Protein AF-A0A914DFK6-F1 (afdb_monomer_lite)

Foldseek 3Di:
DCCVQAVVLLVPDQKQADPSLVVSLVVLVLLLPQQDQWDQDPDVVCPVPDDDRDIDGPLLSVLVSQLSVQLNVVSVPDPGMDGSVRSNVSSVVSCVVSPNSDDPPDPDDVQDDPDPVGGDPVVVVVVRVVSSVVRVVVVVVD

Sequence (142 aa):
MHYALLDEVIRSSNYIQGQNFTNLYNFVSLLSEHFPSLTFANSPSLRRAKRAVASTILKKSERARLVFSHLKQFLEQKPGFVSAQEWQNQFESVERVYAHPFPTNASWQQCQGSSPQFRGYTCGLWTTFHTLTVHAYMDTMK

pLDDT: mean 89.59, std 13.91, range [46.78, 98.62]

Organism: NCBI:txid290746

Radius of gyration: 17.23 Å; chains: 1; bounding box: 44×40×39 Å

Secondary structure 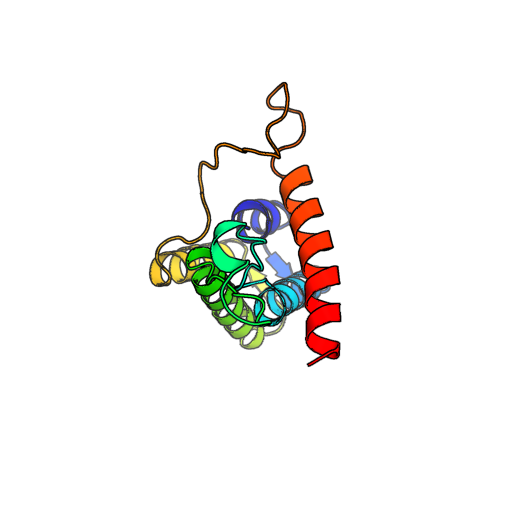(DSSP, 8-state):
-HIIIIIHHHHH-SEEEHHHHHHHHHHHHHHHHHS--EEE---GGGTTS-S---EEE-HHHHHHHHHHHHHHHHHHTSSSEEEHHHHHHHHHHHHHHTT--S-SS---STTB-SSTTSBTHHHHHHHHHHHHHHHHHHHHT-

Structure (mmCIF, N/CA/C/O backbone):
data_AF-A0A914DFK6-F1
#
_entry.id   AF-A0A914DFK6-F1
#
loop_
_atom_site.group_PDB
_atom_site.id
_atom_site.type_symbol
_atom_site.label_atom_id
_atom_site.label_alt_id
_atom_site.label_comp_id
_atom_site.label_asym_id
_atom_site.label_entity_id
_atom_site.label_seq_id
_atom_site.pdbx_PDB_ins_code
_atom_site.Cartn_x
_atom_site.Cartn_y
_atom_site.Cartn_z
_atom_site.occupancy
_atom_sit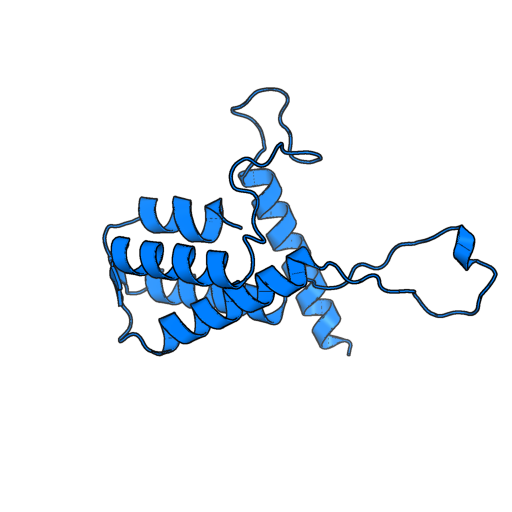e.B_iso_or_equiv
_atom_site.auth_seq_id
_atom_site.auth_comp_id
_atom_site.auth_asym_id
_atom_site.auth_atom_id
_atom_site.pdbx_PDB_model_num
ATOM 1 N N . MET A 1 1 ? 3.294 2.580 -4.573 1.00 92.44 1 MET A N 1
ATOM 2 C CA . MET A 1 1 ? 2.469 2.171 -3.418 1.00 92.44 1 MET A CA 1
ATOM 3 C C . MET A 1 1 ? 2.156 3.311 -2.468 1.00 92.44 1 MET A C 1
ATOM 5 O O . MET A 1 1 ? 1.044 3.289 -1.974 1.00 92.44 1 MET A O 1
ATOM 9 N N . HIS A 1 2 ? 3.034 4.310 -2.287 1.00 94.19 2 HIS A N 1
ATOM 10 C CA . HIS A 1 2 ? 2.737 5.523 -1.504 1.00 94.19 2 HIS A CA 1
ATOM 11 C C . HIS A 1 2 ? 1.355 6.125 -1.831 1.00 94.19 2 HIS A C 1
ATOM 13 O O . HIS A 1 2 ? 0.481 6.092 -0.979 1.00 94.19 2 HIS A O 1
ATOM 19 N N . TYR A 1 3 ? 1.098 6.470 -3.102 1.00 93.69 3 TYR A N 1
ATOM 20 C CA . TYR A 1 3 ? -0.223 6.936 -3.561 1.00 93.69 3 TYR A CA 1
ATOM 21 C C . TYR A 1 3 ? -1.399 6.039 -3.139 1.00 93.69 3 TYR A C 1
ATOM 23 O O . TYR A 1 3 ? -2.404 6.520 -2.639 1.00 93.69 3 TYR A O 1
ATOM 31 N N . ALA A 1 4 ? -1.285 4.720 -3.324 1.00 95.25 4 ALA A N 1
ATOM 32 C CA . ALA A 1 4 ? -2.390 3.797 -3.057 1.00 95.25 4 ALA A CA 1
ATOM 33 C C . ALA A 1 4 ? -2.641 3.555 -1.561 1.00 95.25 4 ALA A C 1
ATOM 35 O O . ALA A 1 4 ? -3.764 3.247 -1.185 1.00 95.25 4 ALA A O 1
ATOM 36 N N . LEU A 1 5 ? -1.596 3.625 -0.732 1.00 96.25 5 LEU A N 1
ATOM 37 C CA . LEU A 1 5 ? -1.673 3.311 0.695 1.00 96.25 5 LEU A CA 1
ATOM 38 C C . LEU A 1 5 ? -1.779 4.550 1.578 1.00 96.25 5 LEU A C 1
ATOM 40 O O . LEU A 1 5 ? -2.215 4.411 2.711 1.00 96.25 5 LEU A O 1
ATOM 44 N N . LEU A 1 6 ? -1.403 5.728 1.086 1.00 95.81 6 LEU A N 1
ATOM 45 C CA . LEU A 1 6 ? -1.521 6.984 1.813 1.00 95.81 6 LEU A CA 1
ATOM 46 C C . LEU A 1 6 ? -2.520 7.905 1.116 1.00 95.81 6 LEU A C 1
ATOM 48 O O . LEU A 1 6 ? -3.653 7.996 1.581 1.00 95.81 6 LEU A O 1
ATOM 52 N N . ASP A 1 7 ? -2.130 8.515 -0.007 1.00 94.81 7 ASP A N 1
ATOM 53 C CA . ASP A 1 7 ? -2.881 9.602 -0.655 1.00 94.81 7 ASP A CA 1
ATOM 54 C C . ASP A 1 7 ? -4.344 9.228 -0.936 1.00 94.81 7 ASP A C 1
ATOM 56 O O . ASP A 1 7 ? -5.261 9.956 -0.566 1.00 94.81 7 ASP A O 1
ATOM 60 N N . GLU A 1 8 ? -4.586 8.057 -1.525 1.00 95.50 8 GLU A N 1
ATOM 61 C CA . GLU A 1 8 ? -5.938 7.590 -1.848 1.00 95.50 8 GLU A CA 1
ATOM 62 C C . GLU A 1 8 ? -6.754 7.213 -0.607 1.00 95.50 8 GLU A C 1
ATOM 64 O O . GLU A 1 8 ? -7.965 7.439 -0.563 1.00 95.50 8 GLU A O 1
ATOM 69 N N . VAL A 1 9 ? -6.097 6.671 0.422 1.00 96.19 9 VAL A N 1
ATOM 70 C CA . VAL A 1 9 ? -6.763 6.250 1.659 1.00 96.19 9 VAL A CA 1
ATOM 71 C C . VAL A 1 9 ? -7.240 7.475 2.436 1.00 96.19 9 VAL A C 1
ATOM 73 O O . VAL A 1 9 ? -8.421 7.554 2.778 1.00 96.19 9 VAL A O 1
ATOM 76 N N . ILE A 1 10 ? -6.361 8.460 2.650 1.00 95.94 10 ILE A N 1
ATOM 77 C CA . ILE A 1 10 ? -6.689 9.678 3.407 1.00 95.94 10 ILE A CA 1
ATOM 78 C C . ILE A 1 10 ? -7.648 10.599 2.645 1.00 95.94 10 ILE A C 1
ATOM 80 O O . ILE A 1 10 ? -8.421 11.327 3.260 1.00 95.94 10 ILE A O 1
ATOM 84 N N . ARG A 1 11 ? -7.649 10.540 1.306 1.00 94.31 11 ARG A N 1
ATOM 85 C CA . ARG A 1 11 ? -8.572 11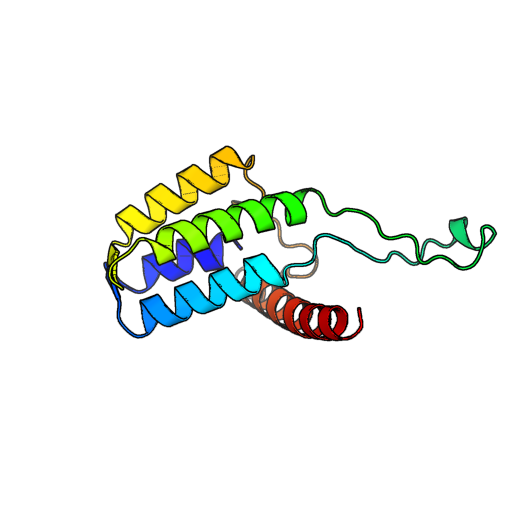.304 0.455 1.00 94.31 11 ARG A CA 1
ATOM 86 C C . ARG A 1 11 ? -10.012 10.789 0.523 1.00 94.31 11 ARG A C 1
ATOM 88 O O . ARG A 1 11 ? -10.934 11.537 0.211 1.00 94.31 11 ARG A O 1
ATOM 95 N N . SER A 1 12 ? -10.216 9.522 0.889 1.00 85.94 12 SER A N 1
ATOM 96 C CA . SER A 1 12 ? -11.532 8.874 0.820 1.00 85.94 12 SER A CA 1
ATOM 97 C C . SER A 1 12 ? -12.505 9.301 1.928 1.00 85.94 12 SER A C 1
ATOM 99 O O . SER A 1 12 ? -13.693 9.475 1.664 1.00 85.94 12 SER A O 1
ATOM 101 N N . SER A 1 13 ? -12.030 9.441 3.168 1.00 87.19 13 SER A N 1
ATOM 102 C CA . SER A 1 13 ? -12.844 9.727 4.356 1.00 87.19 13 SER A CA 1
ATOM 103 C C . SER A 1 13 ? -11.945 10.084 5.541 1.00 87.19 13 SER A C 1
ATOM 105 O O . SER A 1 13 ? -10.835 9.571 5.650 1.00 87.19 13 SER A O 1
ATOM 107 N N . ASN A 1 14 ? -12.461 10.871 6.491 1.00 93.38 14 ASN A N 1
ATOM 108 C CA . ASN A 1 14 ? -11.782 11.151 7.765 1.00 93.38 14 ASN A CA 1
ATOM 109 C C . ASN A 1 14 ? -11.664 9.910 8.670 1.00 93.38 14 ASN A C 1
ATOM 111 O O . ASN A 1 14 ? -10.802 9.862 9.546 1.00 93.38 14 ASN A O 1
ATOM 115 N N . TYR A 1 15 ? -12.524 8.909 8.460 1.00 96.44 15 TYR A N 1
ATOM 116 C CA . TYR A 1 15 ? -12.514 7.633 9.174 1.00 96.44 15 TYR A CA 1
ATOM 117 C C . TYR A 1 15 ? -12.607 6.467 8.190 1.00 96.44 15 TYR A C 1
ATOM 119 O O . TYR A 1 15 ? -13.494 6.420 7.334 1.00 96.44 15 TYR A O 1
ATOM 127 N N . ILE A 1 16 ? -11.707 5.505 8.348 1.00 96.81 16 ILE A N 1
ATOM 128 C CA . ILE A 1 16 ? -11.647 4.255 7.597 1.00 96.81 16 ILE A CA 1
ATOM 129 C C . ILE A 1 16 ? -12.336 3.196 8.459 1.00 96.81 16 ILE A C 1
ATOM 131 O O . ILE A 1 16 ? -11.794 2.778 9.479 1.00 96.81 16 ILE A O 1
ATOM 135 N N . GLN A 1 17 ? -13.550 2.799 8.084 1.00 96.81 17 GLN A N 1
ATOM 136 C CA . GLN A 1 17 ? -14.411 1.905 8.869 1.00 96.81 17 GLN A CA 1
ATOM 137 C C . GLN A 1 17 ? -15.297 1.040 7.964 1.00 96.81 17 GLN A C 1
ATOM 139 O O . GLN A 1 17 ? -15.414 1.307 6.763 1.00 96.81 17 GLN A O 1
ATOM 144 N N . GLY A 1 18 ? -15.926 0.007 8.532 1.00 96.19 18 GLY A N 1
ATOM 145 C CA . GLY A 1 18 ? -16.825 -0.889 7.798 1.00 96.19 18 GLY A CA 1
ATOM 146 C C . GLY A 1 18 ? -16.133 -1.525 6.589 1.00 96.19 18 GLY A C 1
ATOM 147 O O . GLY A 1 18 ? -14.990 -1.970 6.685 1.00 96.19 18 GLY A O 1
ATOM 148 N N . GLN A 1 19 ? -16.789 -1.510 5.425 1.00 96.25 19 GLN A N 1
ATOM 149 C CA . GLN A 1 19 ? -16.235 -2.118 4.212 1.00 96.25 19 GLN A CA 1
ATOM 150 C C . GLN A 1 19 ? -14.907 -1.482 3.770 1.00 96.25 19 GLN A C 1
ATOM 152 O O . GLN A 1 19 ? -14.038 -2.188 3.266 1.00 96.25 19 GLN A O 1
ATOM 157 N N . ASN A 1 20 ? -14.707 -0.178 3.992 1.00 96.50 20 ASN A N 1
ATOM 158 C CA . ASN A 1 20 ? -13.448 0.488 3.640 1.00 96.50 20 ASN A CA 1
ATOM 159 C C . ASN A 1 20 ? -12.285 -0.033 4.492 1.00 96.50 20 ASN A C 1
ATOM 161 O O . ASN A 1 20 ? -11.193 -0.243 3.970 1.00 96.50 20 ASN A O 1
ATOM 165 N N . PHE A 1 21 ? -12.533 -0.296 5.779 1.00 97.62 21 PHE A N 1
ATOM 166 C CA . PHE A 1 21 ? -11.544 -0.908 6.663 1.00 97.62 21 PHE A CA 1
ATOM 167 C C . PHE A 1 21 ? -11.217 -2.335 6.224 1.00 97.62 21 PHE A C 1
ATOM 169 O O . PHE A 1 21 ? -10.047 -2.668 6.050 1.00 97.62 21 PHE A O 1
ATOM 176 N N . THR A 1 22 ? -12.237 -3.156 5.964 1.00 98.00 22 THR A N 1
ATOM 177 C CA . THR A 1 22 ? -12.048 -4.532 5.482 1.00 98.00 22 THR A CA 1
ATOM 178 C C . THR A 1 22 ? -11.295 -4.569 4.150 1.00 98.00 22 THR A C 1
ATOM 180 O O . THR A 1 22 ? -10.373 -5.363 3.983 1.00 98.00 22 THR A O 1
ATOM 183 N N . ASN A 1 23 ? -11.633 -3.684 3.210 1.00 97.38 23 ASN A N 1
ATOM 184 C CA . ASN A 1 23 ? -10.965 -3.602 1.912 1.00 97.38 23 ASN A CA 1
ATOM 185 C C . ASN A 1 23 ? -9.500 -3.176 2.054 1.00 97.38 23 ASN A C 1
ATOM 187 O O . ASN A 1 23 ? -8.638 -3.766 1.406 1.00 97.38 23 ASN A O 1
ATOM 191 N N . LEU A 1 24 ? -9.211 -2.190 2.911 1.00 97.81 24 LEU A N 1
ATOM 192 C CA . LEU A 1 24 ? -7.840 -1.764 3.188 1.00 97.81 24 LEU A CA 1
ATOM 193 C C . LEU A 1 24 ? -7.031 -2.899 3.825 1.00 97.81 24 LEU A C 1
ATOM 195 O O . LEU A 1 24 ? -5.924 -3.178 3.370 1.00 97.81 24 LEU A O 1
ATOM 199 N N . TYR A 1 25 ? -7.598 -3.588 4.820 1.00 98.44 25 TYR A N 1
ATOM 200 C CA . TYR A 1 25 ? -6.970 -4.748 5.451 1.00 98.44 25 TYR A CA 1
ATOM 201 C C . TYR A 1 25 ? -6.641 -5.840 4.427 1.00 98.44 25 TYR A C 1
ATOM 203 O O . TYR A 1 25 ? -5.487 -6.254 4.318 1.00 98.44 25 TYR A O 1
ATOM 211 N N . ASN A 1 26 ? -7.620 -6.241 3.612 1.00 98.44 26 ASN A N 1
ATOM 212 C CA . ASN A 1 26 ? -7.435 -7.266 2.585 1.00 98.44 26 ASN A CA 1
ATOM 213 C C . ASN A 1 26 ? -6.380 -6.853 1.553 1.00 98.44 26 ASN A C 1
ATOM 215 O O . ASN A 1 26 ? -5.535 -7.661 1.168 1.00 98.44 26 ASN A O 1
ATOM 219 N N . PHE A 1 27 ? -6.396 -5.589 1.126 1.00 98.12 27 PHE A N 1
ATOM 220 C CA . PHE A 1 27 ? -5.428 -5.072 0.166 1.00 98.12 27 PHE A CA 1
ATOM 221 C C . PHE A 1 27 ? -4.000 -5.076 0.728 1.00 98.12 27 PHE A C 1
ATOM 223 O O . PHE A 1 27 ? -3.079 -5.549 0.062 1.00 98.12 27 PHE A O 1
ATOM 230 N N . VAL A 1 28 ? -3.806 -4.611 1.966 1.00 98.31 28 VAL A N 1
ATOM 231 C CA . VAL A 1 28 ? -2.499 -4.631 2.641 1.00 98.31 28 VAL A CA 1
ATOM 232 C C . VAL A 1 28 ? -2.035 -6.066 2.906 1.00 98.31 28 VAL A C 1
ATOM 234 O O . VAL A 1 28 ? -0.851 -6.359 2.722 1.00 98.31 28 VAL A O 1
ATOM 237 N N . SER A 1 29 ? -2.949 -6.979 3.254 1.00 98.19 29 SER A N 1
ATOM 238 C CA . SER A 1 29 ? -2.634 -8.402 3.429 1.00 98.19 29 SER A CA 1
ATOM 239 C C . SER A 1 29 ? -2.121 -9.021 2.131 1.00 98.19 29 SER A C 1
ATOM 241 O O . SER A 1 29 ? -1.014 -9.565 2.118 1.00 98.19 29 SER A O 1
ATOM 243 N N . LEU A 1 30 ? -2.849 -8.831 1.024 1.00 97.38 30 LEU A N 1
ATOM 244 C CA . LEU A 1 30 ? -2.465 -9.310 -0.307 1.00 97.38 30 LEU A CA 1
ATOM 245 C C . LEU A 1 30 ? -1.070 -8.808 -0.712 1.00 97.38 30 LEU A C 1
ATOM 247 O O . LEU A 1 30 ? -0.257 -9.565 -1.240 1.00 97.38 30 LEU A O 1
ATOM 251 N N . LEU A 1 31 ? -0.772 -7.535 -0.441 1.00 97.75 31 LEU A N 1
ATOM 252 C CA . LEU A 1 31 ? 0.540 -6.948 -0.707 1.00 97.75 31 LEU A CA 1
ATOM 253 C C . LEU A 1 31 ? 1.637 -7.563 0.175 1.00 97.75 31 LEU A C 1
ATOM 255 O O . LEU A 1 31 ? 2.726 -7.856 -0.312 1.00 97.75 31 LEU A O 1
ATOM 259 N N . SER A 1 32 ? 1.386 -7.771 1.468 1.00 97.31 32 SER A N 1
ATOM 260 C CA . SER A 1 32 ? 2.383 -8.364 2.372 1.00 97.31 32 SER A CA 1
ATOM 261 C C . SER A 1 32 ? 2.777 -9.790 1.954 1.00 97.31 32 SER A C 1
ATOM 263 O O . SER A 1 32 ? 3.956 -10.169 2.007 1.00 97.31 32 SER A O 1
ATOM 265 N N . GLU A 1 33 ? 1.797 -10.545 1.459 1.00 95.19 33 GLU A N 1
ATOM 266 C CA . GLU A 1 33 ? 1.928 -11.951 1.089 1.00 95.19 33 GLU A CA 1
ATOM 267 C C . GLU A 1 33 ? 2.541 -12.109 -0.304 1.00 95.19 33 GLU A C 1
ATOM 269 O O . GLU A 1 33 ? 3.548 -12.804 -0.439 1.00 95.19 33 GLU A O 1
ATOM 274 N N . HIS A 1 34 ? 2.016 -11.393 -1.305 1.00 95.38 34 HIS A N 1
ATOM 275 C CA . HIS A 1 34 ? 2.315 -11.662 -2.715 1.00 95.38 34 HIS A CA 1
ATOM 276 C C . HIS A 1 34 ? 3.089 -10.562 -3.452 1.00 95.38 34 HIS A C 1
ATOM 278 O O . HIS A 1 34 ? 3.318 -10.672 -4.659 1.00 95.38 34 HIS A O 1
ATOM 284 N N . PHE A 1 35 ? 3.498 -9.471 -2.798 1.00 95.75 35 PHE A N 1
ATOM 285 C CA . PHE A 1 35 ? 4.306 -8.470 -3.495 1.00 95.75 35 PHE A CA 1
ATOM 286 C C . PHE A 1 35 ? 5.701 -9.039 -3.819 1.00 95.75 35 PHE A C 1
ATOM 288 O O . PHE A 1 35 ? 6.400 -9.505 -2.915 1.00 95.75 35 PHE A O 1
ATOM 295 N N . PRO A 1 36 ? 6.157 -9.000 -5.083 1.00 93.56 36 PRO A N 1
ATOM 296 C CA . PRO A 1 36 ? 7.353 -9.727 -5.491 1.00 93.56 36 PRO A CA 1
ATOM 297 C C . PRO A 1 36 ? 8.629 -9.092 -4.932 1.00 93.56 36 PRO A C 1
ATOM 299 O O . PRO A 1 36 ? 8.950 -7.938 -5.220 1.00 93.56 36 PRO A O 1
ATOM 302 N N . SER A 1 37 ? 9.412 -9.878 -4.194 1.00 92.06 37 SER A N 1
ATOM 303 C CA . SER A 1 37 ? 10.763 -9.511 -3.741 1.00 92.06 37 SER A CA 1
ATOM 304 C C . SER A 1 37 ? 11.878 -10.013 -4.660 1.00 92.06 37 SER A C 1
ATOM 306 O O . SER A 1 37 ? 13.034 -9.636 -4.481 1.00 92.06 37 SER A O 1
ATOM 308 N N . LEU A 1 38 ? 11.549 -10.840 -5.652 1.00 88.50 38 LEU A N 1
ATOM 309 C CA . LEU A 1 38 ? 12.495 -11.446 -6.584 1.00 88.50 38 LEU A CA 1
ATOM 310 C C . LEU A 1 38 ? 12.102 -11.114 -8.025 1.00 88.50 38 LEU A C 1
ATOM 312 O O . LEU A 1 38 ? 10.920 -11.028 -8.350 1.00 88.50 38 LEU A O 1
ATOM 316 N N . THR A 1 39 ? 13.097 -10.969 -8.895 1.00 84.19 39 THR A N 1
ATOM 317 C CA . THR A 1 39 ? 12.912 -10.904 -10.349 1.00 84.19 39 THR A CA 1
ATOM 318 C C . THR A 1 39 ? 13.727 -11.989 -11.038 1.00 84.19 39 THR A C 1
ATOM 320 O O . THR A 1 39 ? 14.834 -12.314 -10.606 1.00 84.19 39 THR A O 1
ATOM 323 N N . PHE A 1 40 ? 13.192 -12.540 -12.122 1.00 74.50 40 PHE A N 1
ATOM 324 C CA . PHE A 1 40 ? 13.872 -13.525 -12.955 1.00 74.50 40 PHE A CA 1
ATOM 325 C C . PHE A 1 40 ? 14.367 -12.807 -14.210 1.00 74.50 40 PHE A C 1
ATOM 327 O O . PHE A 1 40 ? 13.606 -12.554 -15.142 1.00 74.50 40 PHE A O 1
ATOM 334 N N . ALA A 1 41 ? 15.638 -12.409 -14.218 1.00 60.78 41 ALA A N 1
ATOM 335 C CA . ALA A 1 41 ? 16.239 -11.801 -15.397 1.00 60.78 41 ALA A CA 1
ATOM 336 C C . ALA A 1 41 ? 16.749 -12.898 -16.343 1.00 60.78 41 ALA A C 1
ATOM 338 O O . ALA A 1 41 ? 17.546 -13.748 -15.946 1.00 60.78 41 ALA A O 1
ATOM 339 N N . ASN A 1 42 ? 16.363 -12.839 -17.620 1.00 53.59 42 ASN A N 1
ATOM 340 C CA . ASN A 1 42 ? 17.051 -13.574 -18.682 1.00 53.59 42 ASN A CA 1
ATOM 341 C C . ASN A 1 42 ? 18.403 -12.895 -18.959 1.00 53.59 42 ASN A C 1
ATOM 343 O O . ASN A 1 42 ? 18.537 -12.127 -19.907 1.00 53.59 42 ASN A O 1
ATOM 347 N N . SER A 1 43 ? 19.409 -13.143 -18.120 1.00 46.78 43 SER A N 1
ATOM 348 C CA . SER A 1 43 ? 20.773 -12.662 -18.367 1.00 46.78 43 SER A CA 1
ATOM 349 C C . SER A 1 43 ? 21.425 -13.473 -19.497 1.00 46.78 43 SER A C 1
ATOM 351 O O . SER A 1 43 ? 21.686 -14.666 -19.312 1.00 46.78 43 SER A O 1
ATOM 353 N N . PRO A 1 44 ? 21.758 -12.870 -20.656 1.00 51.66 44 PRO A N 1
ATOM 354 C CA . PRO A 1 44 ? 22.411 -13.588 -21.754 1.00 51.66 44 PRO A CA 1
ATOM 355 C C . PRO A 1 44 ? 23.819 -14.096 -21.386 1.00 51.66 44 PRO A C 1
ATOM 357 O O . PRO A 1 44 ? 24.281 -15.080 -21.963 1.00 51.66 44 PRO A O 1
ATOM 360 N N . SER A 1 45 ? 24.473 -13.496 -20.385 1.00 50.25 45 SER A N 1
ATOM 361 C CA . SER A 1 45 ? 25.797 -13.888 -19.876 1.00 50.25 45 SER A CA 1
ATOM 362 C C . SER A 1 45 ? 25.806 -15.175 -19.036 1.00 50.25 45 SER A C 1
ATOM 364 O O . SER A 1 45 ? 26.864 -15.774 -18.859 1.00 50.25 45 SER A O 1
ATOM 366 N N . LEU A 1 46 ? 24.647 -15.651 -18.561 1.00 49.66 46 LEU A N 1
ATOM 367 C CA . LEU A 1 46 ? 24.523 -16.895 -17.784 1.00 49.66 46 LEU A CA 1
ATOM 368 C C . LEU A 1 46 ? 24.243 -18.133 -18.651 1.00 49.66 46 LEU A C 1
ATOM 370 O O . LEU A 1 46 ? 24.188 -19.244 -18.130 1.00 49.66 46 LEU A O 1
ATOM 374 N N . ARG A 1 47 ? 24.161 -17.991 -19.984 1.00 48.78 47 ARG A N 1
ATOM 375 C CA . ARG A 1 47 ? 23.938 -19.113 -20.923 1.00 48.78 47 ARG A CA 1
ATOM 376 C C . ARG A 1 47 ? 24.973 -20.241 -20.825 1.00 48.78 47 ARG A C 1
ATOM 378 O O . ARG A 1 47 ? 24.723 -21.331 -21.329 1.00 48.78 47 ARG A O 1
ATOM 385 N N . ARG A 1 48 ? 26.123 -20.002 -20.184 1.00 49.28 48 ARG A N 1
ATOM 386 C CA . ARG A 1 48 ? 27.199 -20.991 -20.023 1.00 49.28 48 ARG A CA 1
ATOM 387 C C . ARG A 1 48 ? 27.211 -21.697 -18.659 1.00 49.28 48 ARG A C 1
ATOM 389 O O . ARG A 1 48 ? 27.936 -22.675 -18.506 1.00 49.28 48 ARG A O 1
ATOM 396 N N . ALA A 1 49 ? 26.399 -21.262 -17.693 1.00 49.62 49 ALA A N 1
ATOM 397 C CA . ALA A 1 49 ? 26.324 -21.861 -16.363 1.00 49.62 49 ALA A CA 1
ATOM 398 C C . ALA A 1 49 ? 24.926 -22.458 -16.128 1.00 49.62 49 ALA A C 1
ATOM 400 O O . ALA A 1 49 ? 23.975 -21.750 -15.834 1.00 49.62 49 ALA A O 1
ATOM 401 N N . LYS A 1 50 ? 24.826 -23.779 -16.318 1.00 47.09 50 LYS A N 1
ATOM 402 C CA . LYS A 1 50 ? 23.823 -24.714 -15.770 1.00 47.09 50 LYS A CA 1
ATOM 403 C C . LYS A 1 50 ? 22.471 -24.114 -15.327 1.00 47.09 50 LYS A C 1
ATOM 405 O O . LYS A 1 50 ? 22.384 -23.584 -14.233 1.00 47.09 50 LYS A O 1
ATOM 410 N N . ARG A 1 51 ? 21.420 -24.351 -16.128 1.00 48.06 51 ARG A N 1
ATOM 411 C CA . ARG A 1 51 ? 20.032 -24.777 -15.783 1.00 48.06 51 ARG A CA 1
ATOM 412 C C . ARG A 1 51 ? 19.336 -24.271 -14.494 1.00 48.06 51 ARG A C 1
ATOM 414 O O . ARG A 1 51 ? 18.355 -24.880 -14.087 1.00 48.06 51 ARG A O 1
ATOM 421 N N . ALA A 1 52 ? 19.784 -23.188 -13.874 1.00 51.94 52 ALA A N 1
ATOM 422 C CA . ALA A 1 52 ? 19.142 -22.550 -12.736 1.00 51.94 52 ALA A CA 1
ATOM 423 C C . ALA A 1 52 ? 18.745 -21.134 -13.152 1.00 51.94 52 ALA A C 1
ATOM 425 O O . ALA A 1 52 ? 19.580 -20.343 -13.591 1.00 51.94 52 ALA A O 1
ATOM 426 N N . VAL A 1 53 ? 17.454 -20.823 -13.054 1.00 56.47 53 VAL A N 1
ATOM 427 C CA . VAL A 1 53 ? 16.954 -19.465 -13.262 1.00 56.47 53 VAL A CA 1
ATOM 428 C C . VAL A 1 53 ? 17.514 -18.6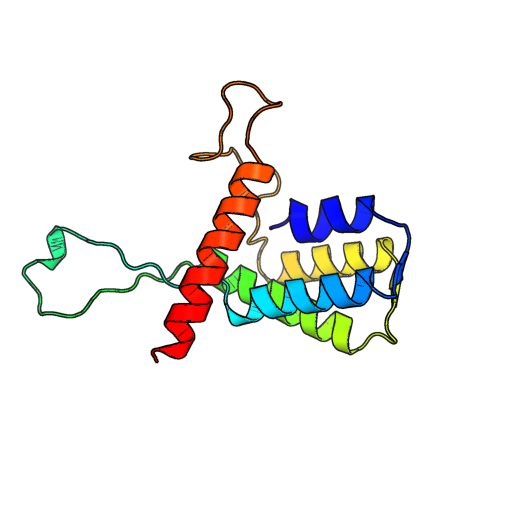10 -12.125 1.00 56.47 53 VAL A C 1
ATOM 430 O O . VAL A 1 53 ? 17.082 -18.739 -10.983 1.00 56.47 53 VAL A O 1
ATOM 433 N N . ALA A 1 54 ? 18.517 -17.780 -12.408 1.00 63.28 54 ALA A N 1
ATOM 434 C CA . ALA A 1 54 ? 19.074 -16.882 -11.405 1.00 63.28 54 ALA A CA 1
ATOM 435 C C . ALA A 1 54 ? 18.023 -15.819 -11.044 1.00 63.28 54 ALA A C 1
ATOM 437 O O . ALA A 1 54 ? 17.651 -14.992 -11.878 1.00 63.28 54 ALA A O 1
ATOM 438 N N . SER A 1 55 ? 17.523 -15.859 -9.809 1.00 74.81 55 SER A N 1
ATOM 439 C CA . SER A 1 55 ? 16.635 -14.831 -9.268 1.00 74.81 55 SER A CA 1
ATOM 440 C C . SER A 1 55 ? 17.451 -13.707 -8.636 1.00 74.81 55 SER A C 1
ATOM 442 O O . SER A 1 55 ? 18.327 -13.965 -7.810 1.00 74.81 55 SER A O 1
ATOM 444 N N . THR A 1 56 ? 17.131 -12.461 -8.967 1.00 85.81 56 THR A N 1
ATOM 445 C CA . THR A 1 56 ? 17.742 -11.273 -8.363 1.00 85.81 56 THR A CA 1
ATOM 446 C C . THR A 1 56 ? 16.810 -10.681 -7.315 1.00 85.81 56 THR A C 1
ATOM 448 O O . THR A 1 56 ? 15.615 -10.518 -7.560 1.00 85.81 56 THR A O 1
ATOM 451 N N . ILE A 1 57 ? 17.365 -10.316 -6.159 1.00 88.19 57 ILE A N 1
ATOM 452 C CA . ILE A 1 57 ? 16.619 -9.702 -5.061 1.00 88.19 57 ILE A CA 1
ATOM 453 C C . ILE A 1 57 ? 16.325 -8.226 -5.354 1.00 88.19 57 ILE A C 1
ATOM 455 O O . ILE A 1 57 ? 17.224 -7.420 -5.610 1.00 88.19 57 ILE A O 1
ATOM 459 N N . LEU A 1 58 ? 15.053 -7.853 -5.251 1.00 91.88 58 LEU A N 1
ATOM 460 C CA . LEU A 1 58 ? 14.562 -6.486 -5.357 1.00 91.88 58 LEU A CA 1
ATOM 461 C C . LEU A 1 58 ? 14.537 -5.840 -3.964 1.00 91.88 58 LEU A C 1
ATOM 463 O O . LEU A 1 58 ? 13.503 -5.804 -3.302 1.00 91.88 58 LEU A O 1
ATOM 467 N N . LYS A 1 59 ? 15.671 -5.275 -3.526 1.00 93.12 59 LYS A N 1
ATOM 468 C CA . LYS A 1 59 ? 15.844 -4.710 -2.166 1.00 93.12 59 LYS A CA 1
ATOM 469 C C . LYS A 1 59 ? 14.740 -3.730 -1.735 1.00 93.12 59 LYS A C 1
ATOM 471 O O . LYS A 1 59 ? 14.334 -3.718 -0.577 1.00 93.12 59 LYS A O 1
ATOM 476 N N . LYS A 1 60 ? 14.251 -2.882 -2.652 1.00 93.62 60 LYS A N 1
ATOM 477 C CA . LYS A 1 60 ? 13.141 -1.952 -2.358 1.00 93.62 60 LYS A CA 1
ATOM 478 C C . LYS A 1 60 ? 11.822 -2.691 -2.144 1.00 93.62 60 LYS A C 1
ATOM 480 O O . LYS A 1 60 ? 11.071 -2.321 -1.249 1.00 93.62 60 LYS A O 1
ATOM 485 N N . SER A 1 61 ? 11.563 -3.739 -2.923 1.00 95.12 61 SER A N 1
ATOM 486 C CA . SER A 1 61 ? 10.378 -4.577 -2.758 1.00 95.12 61 SER A CA 1
ATOM 487 C C . SER A 1 61 ? 10.420 -5.389 -1.465 1.00 95.12 61 SER A C 1
ATOM 489 O O . SER A 1 61 ? 9.394 -5.526 -0.813 1.00 95.12 61 SER A O 1
ATOM 491 N N . GLU A 1 62 ? 11.590 -5.875 -1.040 1.00 95.50 62 GLU A N 1
ATOM 492 C CA . GLU A 1 62 ? 11.730 -6.522 0.274 1.00 95.50 62 GLU A CA 1
ATOM 493 C C . GLU A 1 62 ? 11.350 -5.576 1.413 1.00 95.50 62 GLU A C 1
ATOM 495 O O . GLU A 1 62 ? 10.521 -5.911 2.253 1.00 95.50 62 GLU A O 1
ATOM 500 N N . ARG A 1 63 ? 11.889 -4.353 1.400 1.00 97.38 63 ARG A N 1
ATOM 501 C CA . ARG A 1 63 ? 11.528 -3.321 2.382 1.00 97.38 63 ARG A CA 1
ATOM 502 C C . ARG A 1 63 ? 10.048 -2.948 2.308 1.00 97.38 63 ARG A C 1
ATOM 504 O O . ARG A 1 63 ? 9.415 -2.767 3.341 1.00 97.38 63 ARG A O 1
ATOM 511 N N . ALA A 1 64 ? 9.480 -2.877 1.105 1.00 97.50 64 ALA A N 1
ATOM 512 C CA . ALA A 1 64 ? 8.054 -2.639 0.911 1.00 97.50 64 ALA A CA 1
ATOM 513 C C . ALA A 1 64 ? 7.185 -3.715 1.578 1.00 97.50 64 ALA A C 1
ATOM 515 O O . ALA A 1 64 ? 6.215 -3.371 2.246 1.00 97.50 64 ALA A O 1
ATOM 516 N N . ARG A 1 65 ? 7.553 -5.000 1.466 1.00 97.44 65 ARG A N 1
ATOM 517 C CA . ARG A 1 65 ? 6.839 -6.089 2.155 1.00 97.44 65 ARG A CA 1
ATOM 518 C C . ARG A 1 65 ? 6.851 -5.928 3.670 1.00 97.44 65 ARG A C 1
ATOM 520 O O . ARG A 1 65 ? 5.834 -6.191 4.302 1.00 97.44 65 ARG A O 1
ATOM 527 N N . LEU A 1 66 ? 7.961 -5.456 4.240 1.00 98.12 66 LEU A N 1
ATOM 528 C CA . LEU A 1 66 ? 8.042 -5.165 5.674 1.00 98.12 66 LEU A CA 1
ATOM 529 C C . LEU A 1 66 ? 7.092 -4.027 6.072 1.00 98.12 66 LEU A C 1
ATOM 531 O O . LEU A 1 66 ? 6.382 -4.151 7.069 1.00 98.12 66 LEU A O 1
ATOM 535 N N . VAL A 1 67 ? 6.997 -2.972 5.250 1.00 98.44 67 VAL A N 1
ATOM 536 C CA . VAL A 1 67 ? 5.995 -1.910 5.444 1.00 98.44 67 VAL A CA 1
ATOM 537 C C . VAL A 1 67 ? 4.582 -2.495 5.429 1.00 98.44 67 VAL A C 1
ATOM 539 O O . VAL A 1 67 ? 3.818 -2.259 6.361 1.00 98.44 67 VAL A O 1
ATOM 542 N N . PHE A 1 68 ? 4.237 -3.300 4.420 1.00 98.56 68 PHE A N 1
ATOM 543 C CA . PHE A 1 68 ? 2.908 -3.916 4.325 1.00 98.56 68 PHE A CA 1
ATOM 544 C C . PHE A 1 68 ? 2.605 -4.817 5.527 1.00 98.56 68 PHE A C 1
ATOM 546 O O . PHE A 1 68 ? 1.513 -4.743 6.079 1.00 98.56 68 PHE A O 1
ATOM 553 N N . SER A 1 69 ? 3.575 -5.615 5.980 1.00 98.50 69 SER A N 1
ATOM 554 C CA . SER A 1 69 ? 3.419 -6.494 7.143 1.00 98.50 69 SER A CA 1
ATOM 555 C C . SER A 1 69 ? 3.131 -5.712 8.427 1.00 98.50 69 SER A C 1
ATOM 557 O O . SER A 1 69 ? 2.234 -6.085 9.177 1.00 98.50 69 SER A O 1
ATOM 559 N N . HIS A 1 70 ? 3.851 -4.617 8.682 1.00 98.50 70 HIS A N 1
ATOM 560 C CA . HIS A 1 70 ? 3.602 -3.775 9.856 1.00 98.50 70 HIS A CA 1
ATOM 561 C C . HIS A 1 70 ? 2.261 -3.035 9.774 1.00 98.50 70 HIS A C 1
ATOM 563 O O . HIS A 1 70 ? 1.576 -2.887 10.785 1.00 98.50 70 HIS A O 1
ATOM 569 N N . LEU A 1 71 ? 1.852 -2.592 8.582 1.00 98.62 71 LEU A N 1
ATOM 570 C CA . LEU A 1 71 ? 0.539 -1.973 8.387 1.00 98.62 71 LEU A CA 1
ATOM 571 C C . LEU A 1 71 ? -0.604 -2.980 8.573 1.00 98.62 71 LEU A C 1
ATOM 573 O O . LEU A 1 71 ? -1.612 -2.636 9.186 1.00 98.62 71 LEU A O 1
ATOM 577 N N . LYS A 1 72 ? -0.434 -4.225 8.108 1.00 98.50 72 LYS A N 1
ATOM 578 C CA . LYS A 1 72 ? -1.372 -5.328 8.360 1.00 98.50 72 LYS A CA 1
ATOM 579 C C . LYS A 1 72 ? -1.546 -5.546 9.863 1.00 98.50 72 LYS A C 1
ATOM 581 O O . LYS A 1 72 ? -2.664 -5.457 10.353 1.00 98.50 72 LYS A O 1
ATOM 586 N N . GLN A 1 73 ? -0.445 -5.740 10.591 1.00 98.44 73 GLN A N 1
ATOM 587 C CA . GLN A 1 73 ? -0.458 -5.949 12.046 1.00 98.44 73 GLN A CA 1
ATOM 588 C C . GLN A 1 73 ? -1.112 -4.790 12.800 1.00 98.44 73 GLN A C 1
ATOM 590 O O . GLN A 1 73 ? -1.866 -5.006 13.746 1.00 98.44 73 GLN A O 1
ATOM 595 N N . PHE A 1 74 ? -0.854 -3.553 12.371 1.00 98.44 74 PHE A N 1
ATOM 596 C CA . PHE A 1 74 ? -1.512 -2.385 12.941 1.00 98.44 74 PHE A CA 1
ATOM 597 C C . PHE A 1 74 ? -3.036 -2.455 12.779 1.00 98.44 74 PHE A C 1
ATOM 599 O O . PHE A 1 74 ? -3.750 -2.209 13.746 1.00 98.44 74 PHE A O 1
ATOM 606 N N . LEU A 1 75 ? -3.539 -2.820 11.594 1.00 98.25 75 LEU A N 1
ATOM 607 C CA . LEU A 1 75 ? -4.977 -2.968 11.353 1.00 98.25 75 LEU A CA 1
ATOM 608 C C . LEU A 1 75 ? -5.583 -4.137 12.147 1.00 98.25 75 LEU A C 1
ATOM 610 O O . LEU A 1 75 ? -6.693 -4.001 12.648 1.00 98.25 75 LEU A O 1
ATOM 614 N N . GLU A 1 76 ? -4.863 -5.244 12.339 1.00 97.75 76 GLU A N 1
ATOM 615 C CA . GLU A 1 76 ? -5.333 -6.393 13.144 1.00 97.75 76 GLU A CA 1
ATOM 616 C C . GLU A 1 76 ? -5.583 -6.031 14.611 1.00 97.75 76 GLU A C 1
ATOM 618 O O . GLU A 1 76 ? -6.445 -6.617 15.261 1.00 97.75 76 GLU A O 1
ATOM 623 N N . GLN A 1 77 ? -4.859 -5.040 15.131 1.00 97.62 77 GLN A N 1
ATOM 624 C CA . GLN A 1 77 ? -5.022 -4.546 16.498 1.00 97.62 77 GLN A CA 1
ATOM 625 C C . GLN A 1 77 ? -6.183 -3.550 16.646 1.00 97.62 77 GLN A C 1
ATOM 627 O O . GLN A 1 77 ? -6.487 -3.128 17.764 1.00 97.62 77 GLN A O 1
ATOM 632 N N . LYS A 1 78 ? -6.823 -3.131 15.546 1.00 97.69 78 LYS A N 1
ATOM 633 C CA . LYS A 1 78 ? -7.916 -2.154 15.575 1.00 97.69 78 LYS A CA 1
ATOM 634 C C . LYS A 1 78 ? -9.284 -2.828 15.669 1.00 97.69 78 LYS A C 1
ATOM 636 O O . LYS A 1 78 ? -9.506 -3.867 15.057 1.00 97.69 78 LYS A O 1
ATOM 641 N N . PRO A 1 79 ? -10.260 -2.191 16.339 1.00 94.38 79 PRO A N 1
ATOM 642 C CA . PRO A 1 79 ? -11.620 -2.716 16.485 1.00 94.38 79 PRO A CA 1
ATOM 643 C C . PRO A 1 79 ? -12.474 -2.587 15.202 1.00 94.38 79 PRO A C 1
ATOM 645 O O . PRO A 1 79 ? -13.694 -2.489 15.284 1.00 94.38 79 PRO A O 1
ATOM 648 N N . GLY A 1 80 ? -11.861 -2.538 14.013 1.00 95.88 80 GLY A N 1
ATOM 649 C CA . GLY A 1 80 ? -12.566 -2.370 12.734 1.00 95.88 80 GLY A CA 1
ATOM 650 C C . GLY A 1 80 ? -12.726 -0.924 12.247 1.00 95.88 80 GLY A C 1
ATOM 651 O O . GLY A 1 80 ? -13.449 -0.684 11.277 1.00 95.88 80 GLY A O 1
ATOM 652 N N . PHE A 1 81 ? -12.069 0.043 12.894 1.00 96.69 81 PHE A N 1
ATOM 653 C CA . PHE A 1 81 ? -11.989 1.421 12.410 1.00 96.69 81 PHE A CA 1
ATOM 654 C C . PHE A 1 81 ? -10.649 2.085 12.754 1.00 96.69 81 PHE A C 1
ATOM 656 O O . PHE A 1 81 ? -9.987 1.715 13.724 1.00 96.69 81 PHE A O 1
ATOM 663 N N . VAL A 1 82 ? -10.262 3.087 11.962 1.00 97.69 82 VAL A N 1
ATOM 664 C CA . VAL A 1 82 ? -9.090 3.947 12.193 1.00 97.69 82 VAL A CA 1
ATOM 665 C C . VAL A 1 82 ? -9.328 5.333 11.585 1.00 97.69 82 VAL A C 1
ATOM 667 O O . VAL A 1 82 ? -9.975 5.453 10.545 1.00 97.69 82 VAL A O 1
ATOM 670 N N . SER A 1 83 ? -8.847 6.401 12.228 1.00 97.81 83 SER A N 1
ATOM 671 C CA . SER A 1 83 ? -8.931 7.749 11.638 1.00 97.81 83 SER A CA 1
ATOM 672 C C . SER A 1 83 ? -7.894 7.937 10.525 1.00 97.81 83 SER A C 1
ATOM 674 O O . SER A 1 83 ? -6.821 7.335 10.563 1.00 97.81 83 SER A O 1
ATOM 676 N N . ALA A 1 84 ? -8.177 8.801 9.549 1.00 97.31 84 ALA A N 1
ATOM 677 C CA . ALA A 1 84 ? -7.244 9.104 8.463 1.00 97.31 84 ALA A CA 1
ATOM 678 C C . ALA A 1 84 ? -5.907 9.653 8.988 1.00 97.31 84 ALA A C 1
ATOM 680 O O . ALA A 1 84 ? -4.851 9.250 8.507 1.00 97.31 84 ALA A O 1
ATOM 681 N N . GLN A 1 85 ? -5.946 10.500 10.023 1.00 97.75 85 GLN A N 1
ATOM 682 C CA . GLN A 1 85 ? -4.741 11.040 10.659 1.00 97.75 85 GLN A CA 1
ATOM 683 C C . GLN A 1 85 ? -3.917 9.950 11.349 1.00 97.75 85 GLN A C 1
ATOM 685 O O . GLN A 1 85 ? -2.693 9.926 11.243 1.00 97.75 85 GLN A O 1
ATOM 690 N N . GLU A 1 86 ? -4.576 9.040 12.066 1.00 98.06 86 GLU A N 1
ATOM 691 C CA . GLU A 1 86 ? -3.892 7.935 12.733 1.00 98.06 86 GLU A CA 1
ATOM 692 C C . GLU A 1 86 ? -3.254 6.982 11.716 1.00 98.06 86 GLU A C 1
ATOM 694 O O . GLU A 1 86 ? -2.100 6.585 11.882 1.00 98.06 86 GLU A O 1
ATOM 699 N N . TRP A 1 87 ? -3.969 6.678 10.630 1.00 98.06 87 TRP A N 1
ATOM 700 C CA . TRP A 1 87 ? -3.439 5.902 9.513 1.00 98.06 87 TRP A CA 1
ATOM 701 C C . TRP A 1 87 ? -2.228 6.581 8.861 1.00 98.06 87 TRP A C 1
ATOM 703 O O . TRP A 1 87 ? -1.200 5.932 8.675 1.00 98.06 87 TRP A O 1
ATOM 713 N N . GLN A 1 88 ? -2.314 7.883 8.571 1.00 98.12 88 GLN A N 1
ATOM 714 C CA . GLN A 1 88 ? -1.206 8.666 8.018 1.00 98.12 88 GLN A CA 1
ATOM 715 C C . GLN A 1 88 ? 0.030 8.608 8.919 1.00 98.12 88 GLN A C 1
ATOM 717 O O . GLN A 1 88 ? 1.113 8.247 8.457 1.00 98.12 88 GLN A O 1
ATOM 722 N N . ASN A 1 89 ? -0.136 8.902 10.211 1.00 98.31 89 ASN A N 1
ATOM 723 C CA . ASN A 1 89 ? 0.964 8.899 11.174 1.00 98.31 89 ASN A CA 1
ATOM 724 C C . ASN A 1 89 ? 1.637 7.521 11.244 1.00 98.31 89 ASN A C 1
ATOM 726 O O . ASN A 1 89 ? 2.867 7.422 11.269 1.00 98.31 89 ASN A O 1
ATOM 730 N N . GLN A 1 90 ? 0.834 6.453 11.251 1.00 98.38 90 GLN A N 1
ATOM 731 C CA . GLN A 1 90 ? 1.348 5.090 11.255 1.00 98.38 90 GLN A CA 1
ATOM 732 C C . GLN A 1 90 ? 2.087 4.761 9.953 1.00 98.38 90 GLN A C 1
ATOM 734 O O . GLN A 1 90 ? 3.189 4.214 10.004 1.00 98.38 90 GLN A O 1
ATOM 739 N N . PHE A 1 91 ? 1.522 5.114 8.796 1.00 98.38 91 PHE A N 1
ATOM 740 C CA . PHE A 1 91 ? 2.142 4.891 7.492 1.00 98.38 91 PHE A CA 1
ATOM 741 C C . PHE A 1 91 ? 3.504 5.578 7.389 1.00 98.38 91 PHE A C 1
ATOM 743 O O . PHE A 1 91 ? 4.501 4.916 7.104 1.00 98.38 91 PHE A O 1
ATOM 750 N N . GLU A 1 92 ? 3.572 6.875 7.686 1.00 97.75 92 GLU A N 1
ATOM 751 C CA . GLU A 1 92 ? 4.812 7.653 7.631 1.00 97.75 92 GLU A CA 1
ATOM 752 C C . GLU A 1 92 ? 5.862 7.127 8.620 1.00 97.75 92 GLU A C 1
ATOM 754 O O . GLU A 1 92 ? 7.055 7.079 8.310 1.00 97.75 92 GLU A O 1
ATOM 759 N N . SER A 1 93 ? 5.428 6.692 9.810 1.00 98.31 93 SER A N 1
ATOM 760 C CA . SER A 1 93 ? 6.305 6.081 10.810 1.00 98.31 93 SER A CA 1
ATOM 761 C C . SER A 1 93 ? 6.923 4.774 10.314 1.00 98.31 93 SER A C 1
ATOM 763 O O . SER A 1 93 ? 8.146 4.614 10.331 1.00 98.31 93 SER A O 1
ATOM 765 N N . VAL A 1 94 ? 6.096 3.859 9.809 1.00 98.25 94 VAL A N 1
ATOM 766 C CA . VAL A 1 94 ? 6.541 2.555 9.305 1.00 98.25 94 VAL A CA 1
ATOM 767 C C . VAL A 1 94 ? 7.409 2.714 8.056 1.00 98.25 94 VAL A C 1
ATOM 769 O O . VAL A 1 94 ? 8.452 2.070 7.934 1.00 98.25 94 VAL A O 1
ATOM 772 N N . GLU A 1 95 ? 7.025 3.594 7.133 1.00 97.31 95 GLU A N 1
ATOM 773 C CA . GLU A 1 95 ? 7.791 3.854 5.916 1.00 97.31 95 GLU A CA 1
ATOM 774 C C . GLU A 1 95 ? 9.200 4.388 6.242 1.00 97.31 95 GLU A C 1
ATOM 776 O O . GLU A 1 95 ? 10.186 3.955 5.633 1.00 97.31 95 GLU A O 1
ATOM 781 N N . ARG A 1 96 ? 9.314 5.253 7.260 1.00 97.12 96 ARG A N 1
ATOM 782 C CA . ARG A 1 96 ? 10.596 5.757 7.773 1.00 97.12 96 ARG A CA 1
ATOM 783 C C . ARG A 1 96 ? 11.472 4.643 8.343 1.00 97.12 96 ARG A C 1
ATOM 785 O O . ARG A 1 96 ? 12.656 4.583 8.014 1.00 97.12 96 ARG A O 1
ATOM 792 N N . VAL A 1 97 ? 10.902 3.737 9.146 1.00 98.00 97 VAL A N 1
ATOM 793 C CA . VAL A 1 97 ? 11.626 2.584 9.725 1.00 98.00 97 VAL A CA 1
ATOM 794 C C . VAL A 1 97 ? 12.255 1.717 8.632 1.00 98.00 97 VAL A C 1
ATOM 796 O O . VAL A 1 97 ? 13.387 1.258 8.776 1.00 98.00 97 VAL A O 1
ATOM 799 N N . TYR A 1 98 ? 11.566 1.547 7.504 1.00 97.56 98 TYR A N 1
ATOM 800 C CA . TYR A 1 98 ? 12.048 0.745 6.378 1.00 97.56 98 TYR A CA 1
ATOM 801 C C . TYR A 1 98 ? 12.734 1.562 5.274 1.00 97.56 98 TYR A C 1
ATOM 803 O O . TYR A 1 98 ? 12.849 1.102 4.134 1.00 97.56 98 TYR A O 1
ATOM 811 N N . ALA A 1 99 ? 13.266 2.737 5.627 1.00 96.25 99 ALA A N 1
ATOM 812 C CA . ALA A 1 99 ? 14.097 3.585 4.776 1.00 96.25 99 ALA A CA 1
ATOM 813 C C . ALA A 1 99 ? 13.421 4.006 3.459 1.00 96.25 99 ALA A C 1
ATOM 815 O O . ALA A 1 99 ? 14.041 3.931 2.394 1.00 96.25 99 ALA A O 1
ATOM 816 N N . HIS A 1 100 ? 12.156 4.427 3.541 1.00 95.56 100 HIS A N 1
ATOM 817 C CA . HIS A 1 100 ? 11.380 5.004 2.440 1.00 95.56 100 HIS A CA 1
ATOM 818 C C . HIS A 1 100 ? 11.457 4.193 1.136 1.00 95.56 100 HIS A C 1
ATOM 820 O O . HIS A 1 100 ? 12.014 4.646 0.130 1.00 95.56 100 HIS A O 1
ATOM 826 N N . PRO A 1 101 ? 10.916 2.958 1.123 1.00 95.44 101 PRO A N 1
ATOM 827 C CA . PRO A 1 101 ? 10.988 2.098 -0.053 1.00 95.44 101 PRO A CA 1
ATOM 828 C C . PRO A 1 101 ? 10.141 2.615 -1.221 1.00 95.44 101 PRO A C 1
ATOM 830 O O . PRO A 1 101 ? 10.397 2.236 -2.370 1.00 95.44 101 PRO A O 1
ATOM 833 N N . PHE A 1 102 ? 9.150 3.470 -0.954 1.00 94.25 102 PHE A N 1
ATOM 834 C CA . PHE A 1 102 ? 8.296 4.049 -1.978 1.00 94.25 102 PHE A CA 1
ATOM 835 C C . PHE A 1 102 ? 8.808 5.427 -2.410 1.00 94.25 102 PHE A C 1
ATOM 837 O O . PHE A 1 102 ? 9.127 6.264 -1.572 1.00 94.25 102 PHE A O 1
ATOM 844 N N . PRO A 1 103 ? 8.889 5.690 -3.722 1.00 87.06 103 PRO A N 1
ATOM 845 C CA . PRO A 1 103 ? 9.229 7.018 -4.209 1.00 87.06 103 PRO A CA 1
ATOM 846 C C . PRO A 1 103 ? 8.058 7.986 -3.983 1.00 87.06 103 PRO A C 1
ATOM 848 O O . PRO A 1 103 ? 6.945 7.709 -4.430 1.00 87.06 103 PRO A O 1
ATOM 851 N N . THR A 1 104 ? 8.326 9.122 -3.338 1.00 77.56 104 THR A N 1
ATOM 852 C CA . THR A 1 104 ? 7.365 10.223 -3.128 1.00 77.56 104 THR A CA 1
ATOM 853 C C . THR A 1 104 ? 7.230 11.101 -4.376 1.00 77.56 104 THR A C 1
ATOM 855 O O . THR A 1 104 ? 6.127 11.394 -4.817 1.00 77.56 104 THR A O 1
ATOM 858 N N . ASN A 1 105 ? 8.354 11.406 -5.034 1.00 74.62 105 ASN A N 1
ATOM 859 C CA . ASN A 1 105 ? 8.418 12.146 -6.300 1.00 74.62 105 ASN A CA 1
ATOM 860 C C . ASN A 1 105 ? 8.878 11.230 -7.439 1.00 74.62 105 ASN A C 1
ATOM 862 O O . ASN A 1 105 ? 9.943 11.421 -8.029 1.00 74.62 105 ASN A O 1
ATOM 866 N N . ALA A 1 106 ? 8.123 10.162 -7.697 1.00 67.94 106 ALA A N 1
ATOM 867 C CA . ALA A 1 106 ? 8.487 9.206 -8.734 1.00 67.94 106 ALA A CA 1
ATOM 868 C C . ALA A 1 106 ? 8.424 9.868 -10.118 1.00 67.94 106 ALA A C 1
ATOM 870 O O . ALA A 1 106 ? 7.338 10.175 -10.611 1.00 67.94 106 ALA A O 1
ATOM 871 N N . SER A 1 107 ? 9.570 10.021 -10.785 1.00 80.94 107 SER A N 1
ATOM 872 C CA . SER A 1 107 ? 9.564 10.171 -12.236 1.00 80.94 107 SER A CA 1
ATOM 873 C C . SER A 1 107 ? 9.099 8.842 -12.822 1.00 80.94 107 SER A C 1
ATOM 875 O O . SER A 1 107 ? 9.821 7.838 -12.821 1.00 80.94 107 SER A O 1
ATOM 877 N N . TRP A 1 108 ? 7.840 8.808 -13.258 1.00 88.75 108 TRP A N 1
ATOM 878 C CA . TRP A 1 108 ? 7.307 7.654 -13.965 1.00 88.75 108 TRP A CA 1
ATOM 879 C C . TRP A 1 108 ? 8.240 7.323 -15.130 1.00 88.75 108 TRP A C 1
ATOM 881 O O . TRP A 1 108 ? 8.681 8.220 -15.836 1.00 88.75 108 TRP A O 1
ATOM 891 N N . GLN A 1 109 ? 8.579 6.045 -15.282 1.00 88.69 109 GLN A N 1
ATOM 892 C CA . GLN A 1 109 ? 9.406 5.563 -16.387 1.00 88.69 109 GLN A CA 1
ATOM 893 C C . GLN A 1 109 ? 8.474 4.978 -17.453 1.00 88.69 109 GLN A C 1
ATOM 895 O O . GLN A 1 109 ? 7.869 5.706 -18.232 1.00 88.69 109 GLN A O 1
ATOM 900 N N . GLN A 1 110 ? 8.215 3.670 -17.402 1.00 88.88 110 GLN A N 1
ATOM 901 C CA . GLN A 1 110 ? 7.308 2.990 -18.338 1.00 88.88 110 GLN A CA 1
ATOM 902 C C . GLN A 1 110 ? 5.849 3.464 -18.218 1.00 88.88 110 GLN A C 1
ATOM 904 O O . GLN A 1 110 ? 5.067 3.315 -19.154 1.00 88.88 110 GLN A O 1
ATOM 909 N N . CYS A 1 111 ? 5.485 4.059 -17.080 1.00 93.38 111 CYS A N 1
ATOM 910 C CA . CYS A 1 111 ? 4.166 4.645 -16.855 1.00 93.38 111 CYS A CA 1
ATOM 911 C C . CYS A 1 111 ? 4.107 6.161 -17.097 1.00 93.38 111 CYS A C 1
ATOM 913 O O . CYS A 1 111 ? 3.101 6.780 -16.751 1.00 93.38 111 CYS A O 1
ATOM 915 N N . GLN A 1 112 ? 5.144 6.773 -17.679 1.00 94.12 112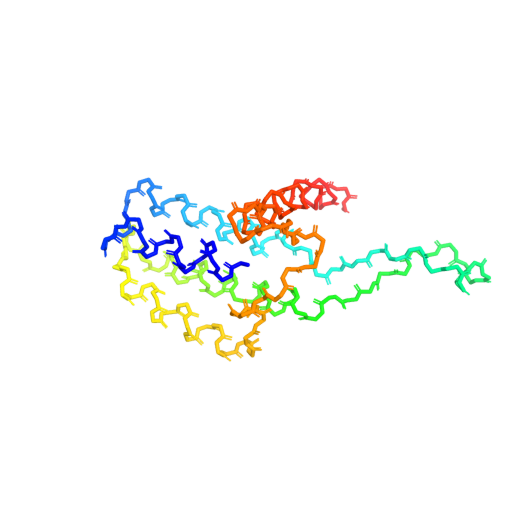 GLN A N 1
ATOM 916 C CA . GLN A 1 112 ? 5.119 8.194 -18.019 1.00 94.12 112 GLN A CA 1
ATOM 917 C C . GLN A 1 112 ? 4.124 8.455 -19.153 1.00 94.12 112 GLN A C 1
ATOM 919 O O . GLN A 1 112 ? 4.201 7.848 -20.221 1.00 94.12 112 GLN A O 1
ATOM 924 N N . GLY A 1 113 ? 3.160 9.343 -18.914 1.00 92.25 113 GLY A N 1
ATOM 925 C CA . GLY A 1 113 ? 2.275 9.856 -19.956 1.00 92.25 113 GLY A CA 1
ATOM 926 C C . GLY A 1 113 ? 2.976 10.865 -20.858 1.00 92.25 113 GLY A C 1
ATOM 927 O O . GLY A 1 113 ? 3.968 11.476 -20.471 1.00 92.25 113 GLY A O 1
ATOM 928 N N . SER A 1 114 ? 2.416 11.090 -22.047 1.00 94.25 114 SER A N 1
ATOM 929 C CA . SER A 1 114 ? 2.834 12.186 -22.935 1.00 94.25 114 SER A CA 1
ATOM 930 C C . SER A 1 114 ? 2.515 13.573 -22.363 1.00 94.25 114 SER A C 1
ATOM 932 O O . SER A 1 114 ? 3.115 14.559 -22.774 1.00 94.25 114 SER A O 1
ATOM 934 N N . SER A 1 115 ? 1.570 13.646 -21.423 1.00 91.94 115 SER A N 1
ATOM 935 C CA . SER A 1 115 ? 1.161 14.850 -20.701 1.00 91.94 115 SER A CA 1
ATOM 936 C C . SER A 1 115 ? 0.787 14.464 -19.261 1.00 91.94 115 SER A C 1
ATOM 938 O O . SER A 1 115 ? 0.389 13.311 -19.056 1.00 91.94 115 SER A O 1
ATOM 940 N N . PRO A 1 116 ? 0.884 15.367 -18.262 1.00 88.75 116 PRO A N 1
ATOM 941 C CA . PRO A 1 116 ? 0.699 15.022 -16.845 1.00 88.75 116 PRO A CA 1
ATOM 942 C C . PRO A 1 116 ? -0.640 14.357 -16.489 1.00 88.75 116 PRO A C 1
ATOM 944 O O . PRO A 1 116 ? -0.696 13.567 -15.553 1.00 88.75 116 PRO A O 1
ATOM 947 N N . GLN A 1 117 ? -1.707 14.631 -17.242 1.00 91.00 117 GLN A N 1
ATOM 948 C CA . GLN A 1 117 ? -3.030 14.026 -17.056 1.00 91.00 117 GLN A CA 1
ATOM 949 C C . GLN A 1 117 ? -3.141 12.575 -17.556 1.00 91.00 117 GLN A C 1
ATOM 951 O O . GLN A 1 117 ? -4.149 11.918 -17.308 1.00 91.00 117 GLN A O 1
ATOM 956 N N . PHE A 1 118 ? -2.148 12.067 -18.292 1.00 93.25 118 PHE A N 1
ATOM 957 C CA . PHE A 1 118 ? -2.173 10.720 -18.858 1.00 93.25 118 PHE A CA 1
ATOM 958 C C . PHE A 1 118 ? -1.286 9.752 -18.066 1.00 93.25 118 PHE A C 1
ATOM 960 O O . PHE A 1 118 ? -0.162 10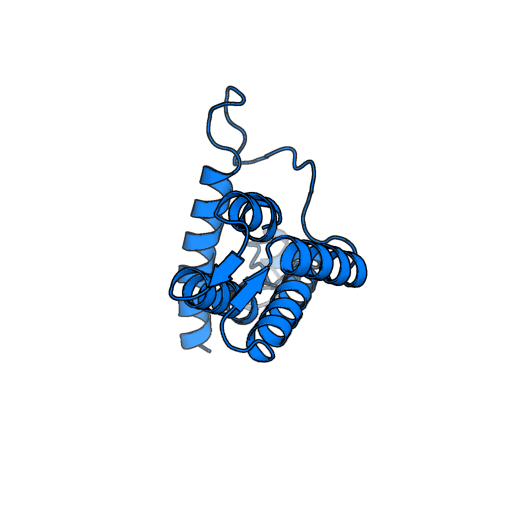.078 -17.689 1.00 93.25 118 PHE A O 1
ATOM 967 N N . ARG A 1 119 ? -1.748 8.501 -17.918 1.00 93.88 119 ARG A N 1
ATOM 968 C CA . ARG A 1 119 ? -1.022 7.398 -17.255 1.00 93.88 119 ARG A CA 1
ATOM 969 C C . ARG A 1 119 ? -0.646 7.735 -15.800 1.00 93.88 119 ARG A C 1
ATOM 971 O O . ARG A 1 119 ? -1.527 8.028 -14.998 1.00 93.88 119 ARG A O 1
ATOM 978 N N . GLY A 1 120 ? 0.631 7.601 -15.434 1.00 93.12 120 GLY A N 1
ATOM 979 C CA . GLY A 1 120 ? 1.123 7.811 -14.078 1.00 93.12 120 GLY A CA 1
ATOM 980 C C . GLY A 1 120 ? 0.597 6.761 -13.104 1.00 93.12 120 GLY A C 1
ATOM 981 O O . GLY A 1 120 ? 0.768 5.557 -13.321 1.00 93.12 120 GLY A O 1
ATOM 982 N N . TYR A 1 121 ? -0.061 7.231 -12.043 1.00 92.75 121 TYR A N 1
ATOM 983 C CA . TYR A 1 121 ? -0.548 6.397 -10.945 1.00 92.75 121 TYR A CA 1
ATOM 984 C C . TYR A 1 121 ? -1.418 5.230 -11.419 1.00 92.75 121 TYR A C 1
ATOM 986 O O . TYR A 1 121 ? -1.175 4.090 -11.029 1.00 92.75 121 TYR A O 1
ATOM 994 N N . THR A 1 122 ? -2.373 5.487 -12.314 1.00 94.25 122 THR A N 1
ATOM 995 C CA . THR A 1 122 ? -3.303 4.460 -12.808 1.00 94.25 122 THR A CA 1
ATOM 996 C C . THR A 1 122 ? -2.577 3.330 -13.547 1.00 94.25 122 THR A C 1
ATOM 998 O O . THR A 1 122 ? -2.853 2.159 -13.299 1.00 94.25 122 THR A O 1
ATOM 1001 N N . CYS A 1 123 ? -1.590 3.656 -14.391 1.00 95.31 123 CYS A N 1
ATOM 1002 C CA . CYS A 1 123 ? -0.736 2.670 -15.067 1.00 95.31 123 CYS A CA 1
ATOM 1003 C C . CYS A 1 123 ? 0.083 1.842 -14.068 1.00 95.31 123 CYS A C 1
ATOM 1005 O O . CYS A 1 123 ? 0.165 0.616 -14.184 1.00 95.31 123 CYS A O 1
ATOM 1007 N N . GLY A 1 124 ? 0.674 2.505 -13.068 1.00 94.19 124 GLY A N 1
ATOM 1008 C CA . GLY A 1 124 ? 1.445 1.834 -12.026 1.00 94.19 124 GLY A CA 1
ATOM 1009 C C . GLY A 1 124 ? 0.583 0.873 -11.208 1.00 94.19 124 GLY A C 1
ATOM 1010 O O . GLY A 1 124 ? 0.985 -0.266 -10.982 1.00 94.19 124 GLY A O 1
ATOM 1011 N N . LEU A 1 125 ? -0.623 1.304 -10.829 1.00 95.25 125 LEU A N 1
ATOM 1012 C CA . LEU A 1 125 ? -1.570 0.501 -10.060 1.00 95.25 125 LEU A CA 1
ATOM 1013 C C . LEU A 1 125 ? -2.028 -0.743 -10.838 1.00 95.25 125 LEU A C 1
ATOM 1015 O O . LEU A 1 125 ? -1.966 -1.847 -10.300 1.00 95.25 125 LEU A O 1
ATOM 1019 N N . TRP A 1 126 ? -2.390 -0.595 -12.117 1.00 96.56 126 TRP A N 1
ATOM 1020 C CA . TRP A 1 126 ? -2.723 -1.733 -12.986 1.00 96.56 126 TRP A CA 1
ATOM 1021 C C . TRP A 1 126 ? -1.566 -2.723 -13.118 1.00 96.56 126 TRP A C 1
ATOM 1023 O O . TRP A 1 126 ? -1.760 -3.933 -13.002 1.00 96.56 126 TRP A O 1
ATOM 1033 N N . THR A 1 127 ? -0.346 -2.212 -13.295 1.00 95.56 127 THR A N 1
ATOM 1034 C CA . THR A 1 127 ? 0.861 -3.048 -13.351 1.00 95.56 127 THR A CA 1
ATOM 1035 C C . THR A 1 127 ? 1.046 -3.824 -12.048 1.00 95.56 127 THR A C 1
ATOM 1037 O O . THR A 1 127 ? 1.339 -5.020 -12.082 1.00 95.56 127 THR A O 1
ATOM 1040 N N . THR A 1 128 ? 0.838 -3.182 -10.893 1.00 95.44 128 THR A N 1
ATOM 1041 C CA . THR A 1 128 ? 0.880 -3.855 -9.590 1.00 95.44 128 THR A CA 1
ATOM 1042 C C . THR A 1 128 ? -0.174 -4.955 -9.491 1.00 95.44 128 THR A C 1
ATOM 1044 O O . THR A 1 128 ? 0.186 -6.068 -9.120 1.00 95.44 128 THR A O 1
ATOM 1047 N N . PHE A 1 129 ? -1.430 -4.709 -9.876 1.00 97.38 129 PHE A N 1
ATOM 1048 C CA . PHE A 1 129 ? -2.470 -5.744 -9.828 1.00 97.38 129 PHE A CA 1
ATOM 1049 C C . PHE A 1 129 ? -2.131 -6.954 -10.698 1.00 97.38 129 PHE A C 1
ATOM 1051 O O . PHE A 1 129 ? -2.142 -8.078 -10.200 1.00 97.38 129 PHE A O 1
ATOM 1058 N N . HIS A 1 130 ? -1.738 -6.746 -11.958 1.00 97.25 130 HIS A N 1
ATOM 1059 C CA . HIS A 1 130 ? -1.303 -7.848 -12.820 1.00 97.25 130 HIS A CA 1
ATOM 1060 C C . HIS A 1 130 ? -0.121 -8.614 -12.219 1.00 97.25 130 HIS A C 1
ATOM 1062 O O . HIS A 1 130 ? -0.111 -9.844 -12.211 1.00 97.25 130 HIS A O 1
ATOM 1068 N N . THR A 1 131 ? 0.844 -7.899 -11.645 1.00 94.38 131 THR A N 1
ATOM 1069 C CA . THR A 1 131 ? 2.003 -8.520 -10.999 1.00 94.38 131 THR A CA 1
ATOM 1070 C C . THR A 1 131 ? 1.589 -9.397 -9.816 1.00 94.38 131 THR A C 1
ATOM 1072 O O . THR A 1 131 ? 2.066 -10.525 -9.707 1.00 94.38 131 THR A O 1
ATOM 1075 N N . LEU A 1 132 ? 0.673 -8.921 -8.967 1.00 95.94 132 LEU A N 1
ATOM 1076 C CA . LEU A 1 132 ? 0.150 -9.687 -7.833 1.00 95.94 132 LEU A CA 1
ATOM 1077 C C . LEU A 1 132 ? -0.596 -10.943 -8.294 1.00 95.94 132 LEU A C 1
ATOM 1079 O O . LEU A 1 132 ? -0.384 -12.000 -7.714 1.00 95.94 132 LEU A O 1
ATOM 1083 N N . THR A 1 133 ? -1.406 -10.863 -9.358 1.00 95.88 133 THR A N 1
ATOM 1084 C CA . THR A 1 133 ? -2.119 -12.048 -9.877 1.00 95.88 133 THR A CA 1
ATOM 1085 C C . THR A 1 133 ? -1.161 -13.147 -10.336 1.00 95.88 133 THR A C 1
ATOM 1087 O O . THR A 1 133 ? -1.349 -14.313 -9.995 1.00 95.88 133 THR A O 1
ATOM 1090 N N . VAL A 1 134 ? -0.094 -12.781 -11.054 1.00 93.50 134 VAL A N 1
ATOM 1091 C CA . VAL A 1 134 ? 0.920 -13.742 -11.505 1.00 93.50 134 VAL A CA 1
ATOM 1092 C C . VAL A 1 134 ? 1.713 -14.284 -10.317 1.00 93.50 134 VAL A C 1
ATOM 1094 O O . VAL A 1 134 ? 1.942 -15.487 -10.245 1.00 93.50 134 VAL A O 1
ATOM 1097 N N . HIS A 1 135 ? 2.112 -13.430 -9.370 1.00 92.81 135 HIS A N 1
ATOM 1098 C CA . HIS A 1 135 ? 2.894 -13.871 -8.215 1.00 92.81 135 HIS A CA 1
ATOM 1099 C C . HIS A 1 135 ? 2.104 -14.812 -7.302 1.00 92.81 135 HIS A C 1
ATOM 1101 O O . HIS A 1 135 ? 2.629 -15.850 -6.913 1.00 92.81 135 HIS A O 1
ATOM 1107 N N . ALA A 1 136 ? 0.829 -14.508 -7.044 1.00 92.62 136 ALA A N 1
ATOM 1108 C CA . ALA A 1 136 ? -0.053 -15.380 -6.279 1.00 92.62 136 ALA A CA 1
ATOM 1109 C C . ALA A 1 136 ? -0.187 -16.761 -6.937 1.00 92.62 136 ALA A C 1
ATOM 1111 O O . ALA A 1 136 ? -0.071 -17.774 -6.256 1.00 92.62 136 ALA A O 1
ATOM 1112 N N . TYR A 1 137 ? -0.331 -16.823 -8.267 1.00 92.06 137 TYR A N 1
ATOM 1113 C CA . TYR A 1 137 ? -0.304 -18.097 -8.991 1.00 92.06 137 TYR A CA 1
ATOM 1114 C C . TYR A 1 137 ? 1.039 -18.826 -8.826 1.00 92.06 137 TYR A C 1
ATOM 1116 O O . TYR A 1 137 ? 1.062 -20.022 -8.542 1.00 92.06 137 TYR A O 1
ATOM 1124 N N . MET A 1 138 ? 2.166 -18.119 -8.940 1.00 87.94 138 MET A N 1
ATOM 1125 C CA . MET A 1 138 ? 3.496 -18.710 -8.744 1.00 87.94 138 MET A CA 1
ATOM 1126 C C . MET A 1 138 ? 3.703 -19.285 -7.342 1.00 87.94 138 MET A C 1
ATOM 1128 O O . MET A 1 138 ? 4.388 -20.296 -7.211 1.00 87.94 138 MET A O 1
ATOM 1132 N N . ASP A 1 139 ? 3.113 -18.679 -6.313 1.00 83.31 139 ASP A N 1
ATOM 1133 C CA . ASP A 1 139 ? 3.176 -19.192 -4.944 1.00 83.31 139 ASP A CA 1
ATOM 1134 C C . ASP A 1 139 ? 2.409 -20.511 -4.773 1.00 83.31 139 ASP A C 1
ATOM 1136 O O . ASP A 1 139 ? 2.830 -21.337 -3.972 1.00 83.31 139 ASP A O 1
ATOM 1140 N N . THR A 1 140 ? 1.358 -20.765 -5.565 1.00 87.38 140 THR A N 1
ATOM 1141 C CA . THR A 1 140 ? 0.637 -22.058 -5.553 1.00 87.38 140 THR A CA 1
ATOM 1142 C C . THR A 1 140 ? 1.400 -23.207 -6.216 1.00 87.38 140 THR A C 1
ATOM 1144 O O . THR A 1 140 ? 1.033 -24.366 -6.044 1.00 87.38 140 THR A O 1
ATOM 1147 N N . MET A 1 141 ? 2.438 -22.897 -6.998 1.00 80.06 141 MET A N 1
ATOM 1148 C CA . MET A 1 141 ? 3.253 -23.887 -7.713 1.00 80.06 141 MET A CA 1
ATOM 1149 C C . MET A 1 141 ? 4.528 -24.291 -6.954 1.00 80.06 141 MET A C 1
ATOM 1151 O O . MET A 1 141 ? 5.308 -25.087 -7.479 1.00 80.06 141 MET A O 1
ATOM 1155 N N . LYS A 1 142 ? 4.780 -23.705 -5.777 1.00 60.19 142 LYS A N 1
ATOM 1156 C CA . LYS A 1 142 ? 5.891 -24.066 -4.884 1.00 60.19 142 LYS A CA 1
ATOM 1157 C C . LYS A 1 142 ? 5.472 -25.189 -3.945 1.00 60.19 142 LYS A C 1
ATOM 1159 O O . LYS A 1 142 ? 6.343 -26.046 -3.683 1.00 60.19 142 LYS A O 1
#

InterPro domains:
  IPR017905 ERV/ALR sulfhydryl oxidase domain [PS51324] (114-142)
  IPR036774 ERV/ALR sulfhydryl oxidase domain superfamily [G3DSA:1.20.120.310] (111-142)
  IPR039798 Sulfhydryl oxidase [PTHR22897] (1-137)
  IPR042568 Sulfhydryl oxidase, flavin adenine dinucleotide (FAD) binding domain superfamily [G3DSA:1.20.120.1960] (1-110)